Protein AF-A0A239CES3-F1 (afdb_monomer_lite)

Radius of gyration: 17.74 Å; chains: 1; bounding box: 32×38×50 Å

Sequence (127 aa):
MNKEKLFQVAFEKAQNQSGSEKPNGIVKYLSNKLLELGMNGYGASDRTLLRCFNKYIDGKKEPVSPKTELLNAVSQYIGFDSYEDFVIKNNVQINDDSTMEMVTRIVNQNGEKSIYLENNSAPINIS

Organism: NCBI:txid1627892

Secondary structure (DSSP, 8-state):
-HHHHHHHHHHHHHHHHHT--SHHHHHHHHHHHHHHTT-TTSS--HHHHHHHHHHHTS---------HHHHHHHHHHTT-SSHHHHHHHHHTTSS-SS----EEEEE-TTS-EEEEETT-SS-B---

pLDDT: mean 77.84, std 21.56, range [35.06, 97.69]

Structure (mmCIF, N/CA/C/O backbone):
data_AF-A0A239CES3-F1
#
_entry.id   AF-A0A239CES3-F1
#
loop_
_atom_site.group_PDB
_atom_site.id
_atom_site.type_symbol
_atom_site.label_atom_id
_atom_site.label_alt_id
_atom_site.label_comp_id
_atom_site.label_asym_id
_atom_site.label_entity_id
_atom_site.label_seq_id
_atom_site.pdbx_PDB_ins_code
_atom_site.Cartn_x
_atom_site.Cartn_y
_atom_site.Cartn_z
_atom_site.occupancy
_atom_site.B_iso_or_equiv
_atom_site.auth_seq_id
_atom_site.auth_comp_id
_atom_site.auth_asym_id
_atom_site.auth_atom_id
_atom_site.pdbx_PDB_model_num
ATOM 1 N N . MET A 1 1 ? -0.828 10.991 -10.045 1.00 59.44 1 MET A N 1
ATOM 2 C CA . MET A 1 1 ? -2.159 10.372 -9.895 1.00 59.44 1 MET A CA 1
ATOM 3 C C . MET A 1 1 ? -2.092 8.883 -9.578 1.00 59.44 1 MET A C 1
ATOM 5 O O . MET A 1 1 ? -2.554 8.504 -8.515 1.00 59.44 1 MET A O 1
ATOM 9 N N . ASN A 1 2 ? -1.455 8.038 -10.393 1.00 81.88 2 ASN A N 1
ATOM 10 C CA . ASN A 1 2 ? -1.651 6.580 -10.263 1.00 81.88 2 ASN A CA 1
ATOM 11 C C . ASN A 1 2 ? -1.126 5.960 -8.953 1.00 81.88 2 ASN A C 1
ATOM 13 O O . ASN A 1 2 ? -1.767 5.075 -8.398 1.00 81.88 2 ASN A O 1
ATOM 17 N N . LYS A 1 3 ? -0.027 6.473 -8.382 1.00 91.12 3 LYS A N 1
ATOM 18 C CA . LYS A 1 3 ? 0.473 6.001 -7.074 1.00 91.12 3 LYS A CA 1
ATOM 19 C C . LYS A 1 3 ? -0.506 6.287 -5.933 1.00 91.12 3 LYS A C 1
ATOM 21 O O . LYS A 1 3 ? -0.692 5.450 -5.066 1.00 91.12 3 LYS A O 1
ATOM 26 N N . GLU A 1 4 ? -1.121 7.463 -5.931 1.00 92.25 4 GLU A N 1
ATOM 27 C CA . GLU A 1 4 ? -2.072 7.854 -4.888 1.00 92.25 4 GLU A CA 1
ATOM 28 C C . GLU A 1 4 ? -3.302 6.949 -4.911 1.00 92.25 4 GLU A C 1
ATOM 30 O O . GLU A 1 4 ? -3.639 6.361 -3.887 1.00 92.25 4 GLU A O 1
ATOM 35 N N . LYS A 1 5 ? -3.883 6.736 -6.098 1.00 92.75 5 LYS A N 1
ATOM 36 C CA . LYS A 1 5 ? -5.022 5.830 -6.268 1.00 92.75 5 LYS A CA 1
ATOM 37 C C . LYS A 1 5 ? -4.686 4.394 -5.861 1.00 92.75 5 LYS A C 1
ATOM 39 O O . LYS A 1 5 ? -5.488 3.758 -5.185 1.00 92.75 5 LYS A O 1
ATOM 44 N N . LEU A 1 6 ? -3.493 3.908 -6.217 1.00 95.12 6 LEU A N 1
ATOM 45 C CA . LEU A 1 6 ? -3.009 2.589 -5.804 1.00 95.12 6 LEU A CA 1
ATOM 46 C C . LEU A 1 6 ? -3.039 2.438 -4.276 1.00 95.12 6 LEU A C 1
ATOM 48 O O . LEU A 1 6 ? -3.601 1.477 -3.754 1.00 95.12 6 LEU A O 1
ATOM 52 N N . PHE A 1 7 ? -2.445 3.395 -3.559 1.00 95.62 7 PHE A N 1
ATOM 53 C CA . PHE A 1 7 ? -2.391 3.350 -2.100 1.00 95.62 7 PHE A CA 1
ATOM 54 C C . PHE A 1 7 ? -3.765 3.557 -1.458 1.00 95.62 7 PHE A C 1
ATOM 56 O O . PHE A 1 7 ? -4.050 2.887 -0.473 1.00 95.62 7 PHE A O 1
ATOM 63 N N . GLN A 1 8 ? -4.629 4.407 -2.018 1.00 94.81 8 GLN A N 1
ATOM 64 C CA . GLN A 1 8 ? -6.012 4.570 -1.552 1.00 94.81 8 GLN A CA 1
ATOM 65 C C . GLN A 1 8 ? -6.774 3.245 -1.574 1.00 94.81 8 GLN A C 1
ATOM 67 O O . GLN A 1 8 ? -7.251 2.806 -0.531 1.00 94.81 8 GLN A O 1
ATOM 72 N N . VAL A 1 9 ? -6.795 2.560 -2.721 1.00 95.00 9 VAL A N 1
ATOM 73 C CA . VAL A 1 9 ? -7.490 1.270 -2.868 1.00 95.00 9 VAL A CA 1
ATOM 74 C C . VAL A 1 9 ? -6.886 0.206 -1.947 1.00 95.00 9 VAL A C 1
ATOM 76 O O . VAL A 1 9 ? -7.606 -0.574 -1.325 1.00 95.00 9 VAL A O 1
ATOM 79 N N . ALA A 1 10 ? -5.558 0.176 -1.815 1.00 96.00 10 ALA A N 1
ATOM 80 C CA . ALA A 1 10 ? -4.890 -0.778 -0.937 1.00 96.00 10 ALA A CA 1
ATOM 81 C C . ALA A 1 10 ? -5.192 -0.541 0.548 1.00 96.00 10 ALA A C 1
ATOM 83 O O . ALA A 1 10 ? -5.453 -1.500 1.274 1.00 96.00 10 ALA A O 1
ATOM 84 N N . PHE A 1 11 ? -5.171 0.712 1.010 1.00 96.94 11 PHE A N 1
ATOM 85 C CA . PHE A 1 11 ? -5.471 1.036 2.402 1.00 96.94 11 PHE A CA 1
ATOM 86 C C . PHE A 1 11 ? -6.950 0.848 2.733 1.00 96.94 11 PHE A C 1
ATOM 88 O O . PHE A 1 11 ? -7.245 0.350 3.814 1.00 96.94 11 PHE A O 1
ATOM 95 N N . GLU A 1 12 ? -7.858 1.144 1.805 1.00 95.94 12 GLU A N 1
ATOM 96 C CA . GLU A 1 12 ? -9.286 0.844 1.948 1.00 95.94 12 GLU A CA 1
ATOM 97 C C . GLU A 1 12 ? -9.524 -0.668 2.078 1.00 95.94 12 GLU A C 1
ATOM 99 O O . GLU A 1 12 ? -10.172 -1.131 3.018 1.00 95.94 12 GLU A O 1
ATOM 104 N N . LYS A 1 13 ? -8.917 -1.476 1.198 1.00 96.81 13 LYS A N 1
ATOM 105 C CA . LYS A 1 13 ? -8.979 -2.942 1.297 1.00 96.81 13 LYS A CA 1
ATOM 106 C C . LYS A 1 13 ? -8.418 -3.442 2.634 1.00 96.81 13 LYS A C 1
ATOM 108 O O . LYS A 1 13 ? -9.039 -4.285 3.278 1.00 96.81 13 LYS A O 1
ATOM 113 N N . ALA A 1 14 ? -7.280 -2.907 3.076 1.00 96.50 14 ALA A N 1
ATOM 114 C CA . ALA A 1 14 ? -6.666 -3.272 4.351 1.00 96.50 14 ALA A CA 1
ATOM 115 C C . ALA A 1 14 ? -7.519 -2.849 5.561 1.00 96.50 14 ALA A C 1
ATOM 117 O O . ALA A 1 14 ? -7.615 -3.599 6.533 1.00 96.50 14 ALA A O 1
ATOM 118 N N . GLN A 1 15 ? -8.171 -1.687 5.511 1.00 97.00 15 GLN A N 1
ATOM 119 C CA . GLN A 1 15 ? -9.121 -1.232 6.527 1.00 97.00 15 GLN A CA 1
ATOM 120 C C . GLN A 1 15 ? -10.301 -2.201 6.633 1.00 97.00 15 GLN A C 1
ATOM 122 O O . GLN A 1 15 ? -10.567 -2.721 7.716 1.00 97.00 15 GLN A O 1
ATOM 127 N N . ASN A 1 16 ? -10.927 -2.529 5.501 1.00 96.75 16 ASN A N 1
ATOM 128 C CA . ASN A 1 16 ? -12.070 -3.440 5.444 1.00 96.75 16 ASN A CA 1
ATOM 129 C C . ASN A 1 16 ? -11.723 -4.848 5.948 1.00 96.75 16 ASN A C 1
ATOM 131 O O . ASN A 1 16 ? -12.513 -5.468 6.654 1.00 96.75 16 ASN A O 1
ATOM 135 N N . GLN A 1 17 ? -10.532 -5.356 5.623 1.00 95.81 17 GLN A N 1
ATOM 136 C CA . GLN A 1 17 ? -10.107 -6.694 6.041 1.00 95.81 17 GLN A CA 1
ATOM 137 C C . GLN A 1 17 ? -9.602 -6.764 7.488 1.00 95.81 17 GLN A C 1
ATOM 139 O O . GLN A 1 17 ? -9.711 -7.812 8.122 1.00 95.81 17 GLN A O 1
ATOM 144 N N . SER A 1 18 ? -9.020 -5.682 8.009 1.00 96.00 18 SER A N 1
ATOM 145 C CA . SER A 1 18 ? -8.517 -5.633 9.389 1.00 96.00 18 SER A CA 1
ATOM 146 C C . SER A 1 18 ? -9.584 -5.243 10.409 1.00 96.00 18 SER A C 1
ATOM 148 O O . SER A 1 18 ? -9.399 -5.495 11.599 1.00 96.00 18 SER A O 1
ATOM 150 N N . GLY A 1 19 ? -10.652 -4.570 9.968 1.00 95.31 19 GLY A N 1
ATOM 151 C CA . GLY A 1 19 ? -11.613 -3.901 10.846 1.00 95.31 19 GLY A CA 1
ATOM 152 C C . GLY A 1 19 ? -11.007 -2.730 11.629 1.00 95.31 19 GLY A C 1
ATOM 153 O O . GLY A 1 19 ? -11.615 -2.241 12.577 1.00 95.31 19 GLY A O 1
ATOM 154 N N . SER A 1 20 ? -9.788 -2.296 11.290 1.00 94.19 20 SER A N 1
ATOM 155 C CA . SER A 1 20 ? -9.098 -1.233 12.012 1.00 94.19 20 SER A CA 1
ATOM 156 C C . SER A 1 20 ? -9.387 0.127 11.399 1.00 94.19 20 SER A C 1
ATOM 158 O O . SER A 1 20 ? -9.105 0.354 10.231 1.00 94.19 20 SER A O 1
ATOM 160 N N . GLU A 1 21 ? -9.843 1.073 12.213 1.00 93.31 21 GLU A N 1
ATOM 161 C CA . GLU A 1 21 ? -9.973 2.483 11.814 1.00 93.31 21 GLU A CA 1
ATOM 162 C C . GLU A 1 21 ? -8.696 3.293 12.084 1.00 93.31 21 GLU A C 1
ATOM 164 O O . GLU A 1 21 ? -8.557 4.436 11.653 1.00 93.31 21 GLU A O 1
ATOM 169 N N . LYS A 1 22 ? -7.737 2.723 12.826 1.00 95.62 22 LYS A N 1
ATOM 170 C CA . LYS A 1 22 ? -6.507 3.424 13.206 1.00 95.62 22 LYS A CA 1
ATOM 171 C C . LYS A 1 22 ? -5.466 3.275 12.092 1.00 95.62 22 LYS A C 1
ATOM 173 O O . LYS A 1 22 ? -5.145 2.135 11.751 1.00 95.62 22 LYS A O 1
ATOM 178 N N . PRO A 1 23 ? -4.814 4.362 11.628 1.00 94.44 23 PRO A N 1
ATOM 179 C CA . PRO A 1 23 ? -3.795 4.296 10.575 1.00 94.44 23 PRO A CA 1
ATOM 180 C C . PRO A 1 23 ? -2.704 3.256 10.842 1.00 94.44 23 PRO A C 1
ATOM 182 O O . PRO A 1 23 ? -2.367 2.460 9.972 1.00 94.44 23 PRO A O 1
ATOM 185 N N . ASN A 1 24 ? -2.204 3.191 12.080 1.00 95.19 24 ASN A N 1
ATOM 186 C CA . ASN A 1 24 ? -1.189 2.209 12.468 1.00 95.19 24 ASN A CA 1
ATOM 187 C C . ASN A 1 24 ? -1.690 0.761 12.363 1.00 95.19 24 ASN A C 1
ATOM 189 O O . ASN A 1 24 ? -0.908 -0.118 12.019 1.00 95.19 24 ASN A O 1
ATOM 193 N N . GLY A 1 25 ? -2.970 0.506 12.645 1.00 96.31 25 GLY A N 1
ATOM 194 C CA . GLY A 1 25 ? -3.562 -0.826 12.521 1.00 96.31 25 GLY A CA 1
ATOM 195 C C . GLY A 1 25 ? -3.729 -1.241 11.060 1.00 96.31 25 GLY A C 1
ATOM 196 O O . GLY A 1 25 ? -3.308 -2.334 10.688 1.00 96.31 25 GLY A O 1
ATOM 197 N N . ILE A 1 26 ? -4.233 -0.333 10.219 1.00 97.69 26 ILE A N 1
ATOM 198 C CA . ILE A 1 26 ? -4.369 -0.534 8.767 1.00 97.69 26 ILE A CA 1
ATOM 199 C C . ILE A 1 26 ? -2.997 -0.804 8.134 1.00 97.69 26 ILE A C 1
ATOM 201 O O . ILE A 1 26 ? -2.807 -1.785 7.415 1.00 97.69 26 ILE A O 1
ATOM 205 N N . VAL A 1 27 ? -2.012 0.044 8.442 1.00 96.19 27 VAL A N 1
ATOM 206 C CA . VAL A 1 27 ? -0.635 -0.089 7.953 1.00 96.19 27 VAL A CA 1
ATOM 207 C 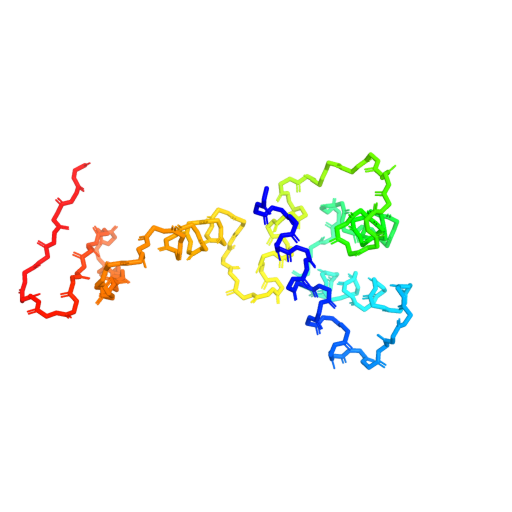C . VAL A 1 27 ? -0.015 -1.403 8.410 1.00 96.19 27 VAL A C 1
ATOM 209 O O . VAL A 1 27 ? 0.624 -2.082 7.606 1.00 96.19 27 VAL A O 1
ATOM 212 N N . LYS A 1 28 ? -0.212 -1.782 9.679 1.00 96.12 28 LYS A N 1
ATOM 213 C CA . LYS A 1 28 ? 0.336 -3.030 10.207 1.00 96.12 28 LYS A CA 1
ATOM 214 C C . LYS A 1 28 ? -0.254 -4.243 9.503 1.00 96.12 28 LYS A C 1
ATOM 216 O O . LYS A 1 28 ? 0.485 -5.158 9.149 1.00 96.12 28 LYS A O 1
ATOM 221 N N . TYR A 1 29 ? -1.563 -4.227 9.268 1.00 96.88 29 TYR A N 1
ATOM 222 C CA . TYR A 1 29 ? -2.240 -5.278 8.524 1.00 96.88 29 TYR A CA 1
ATOM 223 C C . TYR A 1 29 ? -1.679 -5.409 7.106 1.00 96.88 29 TYR A C 1
ATOM 225 O O . TYR A 1 29 ? -1.269 -6.498 6.710 1.00 96.88 29 TYR A O 1
ATOM 233 N N . LEU A 1 30 ? -1.597 -4.297 6.365 1.00 95.75 30 LEU A N 1
ATOM 234 C CA . LEU A 1 30 ? -1.071 -4.302 5.001 1.00 95.75 30 LEU A CA 1
ATOM 235 C C . LEU A 1 30 ? 0.378 -4.801 4.959 1.00 95.75 30 LEU A C 1
ATOM 237 O O . LEU A 1 30 ? 0.703 -5.662 4.151 1.00 95.75 30 LEU A O 1
ATOM 241 N N . SER A 1 31 ? 1.233 -4.309 5.855 1.00 94.94 31 SER A N 1
ATOM 242 C CA . SER A 1 31 ? 2.628 -4.746 5.978 1.00 94.94 31 SER A CA 1
ATOM 243 C C . SER A 1 31 ? 2.740 -6.258 6.180 1.00 94.94 31 SER A C 1
ATOM 245 O O . SER A 1 31 ? 3.462 -6.930 5.445 1.00 94.94 31 SER A O 1
ATOM 247 N N . ASN A 1 32 ? 1.955 -6.817 7.109 1.00 94.12 32 ASN A N 1
ATOM 248 C CA . ASN A 1 32 ? 1.922 -8.257 7.353 1.00 94.12 32 ASN A CA 1
ATOM 249 C C . ASN A 1 32 ? 1.427 -9.034 6.122 1.00 94.12 32 ASN A C 1
ATOM 251 O O . ASN A 1 32 ? 1.985 -10.078 5.804 1.00 94.12 32 ASN A O 1
ATOM 255 N N . LYS A 1 33 ? 0.435 -8.519 5.383 1.00 94.31 33 LYS A N 1
ATOM 256 C CA . LYS A 1 33 ? -0.037 -9.161 4.145 1.00 94.31 33 LYS A CA 1
ATOM 257 C C . LYS A 1 33 ? 0.993 -9.149 3.028 1.00 94.31 33 LYS A C 1
ATOM 259 O O . LYS A 1 33 ? 1.160 -10.159 2.355 1.00 94.31 33 LYS A O 1
ATOM 264 N N . LEU A 1 34 ? 1.723 -8.054 2.858 1.00 92.44 34 LEU A N 1
ATOM 265 C CA . LEU A 1 34 ? 2.839 -8.015 1.914 1.00 92.44 34 LEU A CA 1
ATOM 266 C C . LEU A 1 34 ? 3.954 -8.983 2.347 1.00 92.44 34 LEU A C 1
ATOM 268 O O . LEU A 1 34 ? 4.541 -9.660 1.505 1.00 92.44 34 LEU A O 1
ATOM 272 N N . LEU A 1 35 ? 4.195 -9.117 3.655 1.00 90.12 35 LEU A N 1
ATOM 273 C CA . LEU A 1 35 ? 5.146 -10.088 4.200 1.00 90.12 35 LEU A CA 1
ATOM 274 C C . LEU A 1 35 ? 4.742 -11.540 3.879 1.00 90.12 35 LEU A C 1
ATOM 276 O O . LEU A 1 35 ? 5.568 -12.330 3.426 1.00 90.12 35 LEU A O 1
ATOM 280 N N . GLU A 1 36 ? 3.466 -11.884 4.077 1.00 89.56 36 GLU A N 1
ATOM 281 C CA . GLU A 1 36 ? 2.898 -13.206 3.766 1.00 89.56 36 GLU A CA 1
ATOM 282 C C . GLU A 1 36 ? 3.016 -13.559 2.274 1.00 89.56 36 GLU A C 1
ATOM 284 O O . GLU A 1 36 ? 3.243 -14.716 1.932 1.00 89.56 36 GLU A O 1
ATOM 289 N N . LEU A 1 37 ? 2.931 -12.563 1.386 1.00 83.69 37 LEU A N 1
ATOM 290 C CA . LEU A 1 37 ? 3.124 -12.726 -0.061 1.00 83.69 37 LEU A CA 1
ATOM 291 C C . LEU A 1 37 ? 4.601 -12.878 -0.472 1.00 83.69 37 LEU A C 1
ATOM 293 O O . LEU A 1 37 ? 4.918 -12.884 -1.660 1.00 83.69 37 LEU A O 1
ATOM 297 N N . GLY A 1 38 ? 5.524 -12.977 0.489 1.00 82.44 38 GLY A N 1
ATOM 298 C CA . GLY A 1 38 ? 6.956 -13.100 0.223 1.00 82.44 38 GLY A CA 1
ATOM 299 C C . GLY A 1 38 ? 7.600 -11.802 -0.263 1.00 82.44 38 GLY A C 1
ATOM 300 O O . GLY A 1 38 ? 8.708 -11.826 -0.797 1.00 82.44 38 GLY A O 1
ATOM 301 N N . MET A 1 39 ? 6.953 -10.650 -0.064 1.00 76.94 39 MET A N 1
ATOM 302 C CA . MET A 1 39 ? 7.427 -9.348 -0.553 1.00 76.94 39 MET A CA 1
ATOM 303 C C . MET A 1 39 ? 8.392 -8.661 0.428 1.00 76.94 39 MET A C 1
ATOM 305 O O . MET A 1 39 ? 8.445 -7.431 0.553 1.00 76.94 39 MET A O 1
ATOM 309 N N . ASN A 1 40 ? 9.180 -9.465 1.136 1.00 65.69 40 ASN A N 1
ATOM 310 C CA . ASN A 1 40 ? 10.106 -9.005 2.160 1.00 65.69 40 ASN A CA 1
ATOM 311 C C . ASN A 1 40 ? 11.251 -8.220 1.503 1.00 65.69 40 ASN A C 1
ATOM 313 O O . ASN A 1 40 ? 11.840 -8.662 0.524 1.00 65.69 40 ASN A O 1
ATOM 317 N N . GLY A 1 41 ? 11.590 -7.048 2.047 1.00 63.88 41 GLY A N 1
ATOM 318 C CA . GLY A 1 41 ? 12.731 -6.243 1.578 1.00 63.88 41 GLY A CA 1
ATOM 319 C C . GLY A 1 41 ? 12.425 -5.214 0.481 1.00 63.88 41 GLY A C 1
ATOM 320 O O . GLY A 1 41 ? 13.249 -4.336 0.235 1.00 63.88 41 GLY A O 1
ATOM 321 N N . TYR A 1 42 ? 11.219 -5.199 -0.093 1.00 69.94 42 TYR A N 1
ATOM 322 C CA . TYR A 1 42 ? 10.828 -4.263 -1.164 1.00 69.94 42 TYR A CA 1
ATOM 323 C C . TYR A 1 42 ? 10.428 -2.855 -0.689 1.00 69.94 42 TYR A C 1
ATOM 325 O O . TYR A 1 42 ? 9.738 -2.108 -1.378 1.00 69.94 42 TYR A O 1
ATOM 333 N N . GLY A 1 43 ? 10.850 -2.456 0.513 1.00 69.94 43 GLY A N 1
ATOM 334 C CA . GLY A 1 43 ? 10.499 -1.159 1.096 1.00 69.94 43 GLY A CA 1
ATOM 335 C C . GLY A 1 43 ? 9.108 -1.101 1.739 1.00 69.94 43 GLY A C 1
ATOM 336 O O . GLY A 1 43 ? 8.706 -0.021 2.168 1.00 69.94 43 GLY A O 1
ATOM 337 N N . ALA A 1 44 ? 8.423 -2.239 1.888 1.00 82.44 44 ALA A N 1
ATOM 338 C CA . ALA A 1 44 ? 7.109 -2.396 2.526 1.00 82.44 44 ALA A CA 1
ATOM 339 C C . ALA A 1 44 ? 7.116 -2.277 4.066 1.00 82.44 44 ALA A C 1
ATOM 341 O O . ALA A 1 44 ? 6.270 -2.849 4.740 1.00 82.44 44 ALA A O 1
ATOM 342 N N . SER A 1 45 ? 8.071 -1.543 4.646 1.00 88.69 45 SER A N 1
ATOM 343 C CA . SER A 1 45 ? 8.111 -1.354 6.100 1.00 88.69 45 SER A CA 1
ATOM 344 C C . SER A 1 45 ? 6.896 -0.565 6.595 1.00 88.69 45 SER A C 1
ATOM 346 O O . SER A 1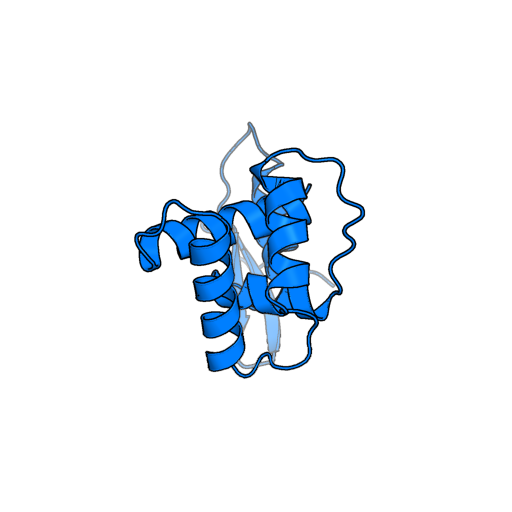 45 ? 6.440 0.354 5.906 1.00 88.69 45 SER A O 1
ATOM 348 N N . ASP A 1 46 ? 6.456 -0.837 7.828 1.00 92.81 46 ASP A N 1
ATOM 349 C CA . ASP A 1 46 ? 5.392 -0.087 8.513 1.00 92.81 46 ASP A CA 1
ATOM 350 C C . ASP A 1 46 ? 5.643 1.429 8.418 1.00 92.81 46 ASP A C 1
ATOM 352 O O . ASP A 1 46 ? 4.740 2.209 8.133 1.00 92.81 46 ASP A O 1
ATOM 356 N N . ARG A 1 47 ? 6.904 1.862 8.558 1.00 92.69 47 ARG A N 1
ATOM 357 C CA . ARG A 1 47 ? 7.294 3.275 8.447 1.00 92.69 47 ARG A CA 1
ATOM 358 C C . ARG A 1 47 ? 7.062 3.847 7.047 1.00 92.69 47 ARG A C 1
ATOM 360 O O . ARG A 1 47 ? 6.593 4.977 6.921 1.00 92.69 47 ARG A O 1
ATOM 367 N N . THR A 1 48 ? 7.415 3.106 5.997 1.00 93.12 48 THR A N 1
ATOM 368 C CA . THR A 1 48 ? 7.206 3.545 4.608 1.00 93.12 48 THR A CA 1
ATOM 369 C C . THR A 1 48 ? 5.718 3.621 4.289 1.00 93.12 48 THR A C 1
ATOM 371 O O . THR A 1 48 ? 5.259 4.615 3.727 1.00 93.12 48 THR A O 1
ATOM 374 N N . LEU A 1 49 ? 4.966 2.590 4.673 1.00 94.69 49 LEU A N 1
ATOM 375 C CA . LEU A 1 49 ? 3.528 2.509 4.447 1.00 94.69 49 LEU A CA 1
ATOM 376 C C . LEU A 1 49 ? 2.783 3.598 5.223 1.00 94.69 49 LEU A C 1
ATOM 378 O O . LEU A 1 49 ? 1.921 4.252 4.650 1.00 94.69 49 LEU A O 1
ATOM 382 N N . LEU A 1 50 ? 3.180 3.896 6.462 1.00 96.00 50 LEU A N 1
ATOM 383 C CA . LEU A 1 50 ? 2.602 4.997 7.234 1.00 96.00 50 LEU A CA 1
ATOM 384 C C . LEU A 1 50 ? 2.856 6.362 6.585 1.00 96.00 50 LEU A C 1
ATOM 386 O O . LEU A 1 50 ? 1.961 7.200 6.554 1.00 96.00 50 LEU A O 1
ATOM 390 N N . ARG A 1 51 ? 4.041 6.592 6.005 1.00 95.19 51 ARG A N 1
ATOM 391 C CA . ARG A 1 51 ? 4.299 7.814 5.222 1.00 95.19 51 ARG A CA 1
ATOM 392 C C . ARG A 1 51 ? 3.428 7.890 3.972 1.00 95.19 51 ARG A C 1
ATOM 394 O O . ARG A 1 51 ? 2.960 8.972 3.630 1.00 95.19 51 ARG A O 1
ATOM 401 N N . CYS A 1 52 ? 3.204 6.761 3.298 1.00 94.81 52 CYS A N 1
ATOM 402 C CA . CYS A 1 52 ? 2.289 6.699 2.158 1.00 94.81 52 CYS A CA 1
ATOM 403 C C . CYS A 1 52 ? 0.851 6.997 2.594 1.00 94.81 52 CYS A C 1
ATOM 405 O O . CYS A 1 52 ? 0.191 7.795 1.941 1.00 94.81 52 CYS A O 1
ATOM 407 N N . PHE A 1 53 ? 0.401 6.436 3.719 1.00 95.50 53 PHE A N 1
ATOM 408 C CA . PHE A 1 53 ? -0.914 6.708 4.301 1.00 95.50 53 PHE A CA 1
ATOM 409 C C . PHE A 1 53 ? -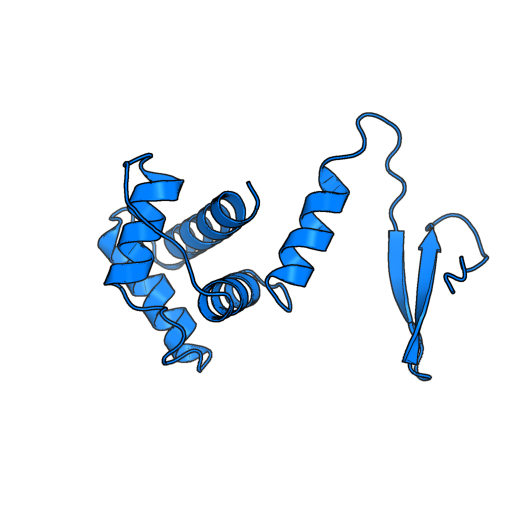1.075 8.196 4.628 1.00 95.50 53 PHE A C 1
ATOM 411 O O . PHE A 1 53 ? -1.965 8.862 4.111 1.00 95.50 53 PHE A O 1
ATOM 418 N N . ASN A 1 54 ? -0.143 8.752 5.404 1.00 94.44 54 ASN A N 1
ATOM 419 C CA . ASN A 1 54 ? -0.130 10.167 5.762 1.00 94.44 54 ASN A CA 1
ATOM 420 C C . ASN A 1 54 ? -0.186 11.073 4.520 1.00 94.44 54 ASN A C 1
ATOM 422 O O . ASN A 1 54 ? -0.883 12.081 4.529 1.00 94.44 54 ASN A O 1
ATOM 426 N N . LYS A 1 55 ? 0.541 10.726 3.451 1.00 94.06 55 LYS A N 1
ATOM 427 C CA . LYS A 1 55 ? 0.576 11.521 2.219 1.00 94.06 55 LYS A CA 1
ATOM 428 C C . LYS A 1 55 ? -0.703 11.413 1.390 1.00 94.06 55 LYS A C 1
ATOM 430 O O . LYS A 1 55 ? -1.214 12.430 0.941 1.00 94.06 55 LYS A O 1
ATOM 435 N N . TYR A 1 56 ? -1.147 10.188 1.120 1.00 92.62 56 TYR A N 1
ATOM 436 C CA . TYR A 1 56 ? -2.161 9.890 0.102 1.00 92.62 56 TYR A CA 1
ATOM 437 C C . TYR A 1 56 ? -3.581 9.768 0.660 1.00 92.62 56 TYR A C 1
ATOM 439 O O . TYR A 1 56 ? -4.532 9.805 -0.115 1.00 92.62 56 TYR A O 1
ATOM 447 N N . ILE A 1 57 ? -3.715 9.610 1.980 1.00 91.69 57 ILE A N 1
ATOM 448 C CA . ILE A 1 57 ? -4.997 9.502 2.685 1.00 91.69 57 ILE A CA 1
ATOM 449 C C . ILE A 1 57 ? -5.219 10.748 3.544 1.00 91.69 57 ILE A C 1
ATOM 451 O O . ILE A 1 57 ? -6.192 11.463 3.341 1.00 91.69 57 ILE A O 1
ATOM 455 N N . ASP A 1 58 ? -4.274 11.077 4.432 1.00 90.31 58 ASP A N 1
ATOM 456 C CA . ASP A 1 58 ? -4.426 12.223 5.349 1.00 90.31 58 ASP A CA 1
ATOM 457 C C . ASP A 1 58 ? -4.056 13.580 4.714 1.00 90.31 58 ASP A C 1
ATOM 459 O O . ASP A 1 58 ? -4.155 14.618 5.371 1.00 90.31 58 ASP A O 1
ATOM 463 N N . GLY A 1 59 ? -3.550 13.600 3.476 1.00 89.25 59 GLY A N 1
ATOM 464 C CA . GLY A 1 59 ? -3.131 14.829 2.788 1.00 89.25 59 GLY A CA 1
ATOM 465 C C . GLY A 1 59 ? -1.940 15.556 3.433 1.00 89.25 59 GLY A C 1
ATOM 466 O O . GLY A 1 59 ? -1.693 16.732 3.153 1.00 89.25 59 GLY A O 1
ATOM 467 N N . LYS A 1 60 ? -1.178 14.887 4.307 1.00 90.94 60 LYS A N 1
ATOM 468 C CA . LYS A 1 60 ? 0.006 15.464 4.959 1.00 90.94 60 LYS A CA 1
ATOM 469 C C . LYS A 1 60 ? 1.137 15.634 3.946 1.00 90.94 60 LYS A C 1
ATOM 471 O O . LYS A 1 60 ? 1.364 14.797 3.071 1.00 90.94 60 LYS A O 1
ATOM 476 N N . LYS A 1 61 ? 1.923 16.702 4.104 1.00 89.12 61 LYS A N 1
ATOM 477 C CA . LYS A 1 61 ? 3.111 16.970 3.275 1.00 89.12 61 LYS A CA 1
ATOM 478 C C . LYS A 1 61 ? 4.284 16.071 3.681 1.00 89.12 61 LYS A C 1
ATOM 480 O O . LYS A 1 61 ? 5.253 16.524 4.277 1.00 89.12 61 LYS A O 1
ATOM 485 N N . GLU A 1 62 ? 4.186 14.789 3.350 1.00 87.50 62 GLU A N 1
ATOM 486 C CA . GLU A 1 62 ? 5.242 13.800 3.575 1.00 87.50 62 GLU A CA 1
ATOM 487 C C . GLU A 1 62 ? 6.094 13.602 2.306 1.00 87.50 62 GLU A C 1
ATOM 489 O O . GLU A 1 62 ? 5.556 13.329 1.218 1.00 87.50 62 GLU A O 1
ATOM 494 N N . PRO A 1 63 ? 7.436 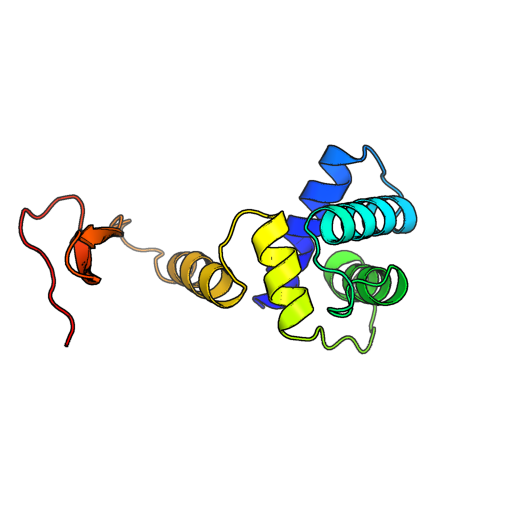13.687 2.399 1.00 85.62 63 PRO A N 1
ATOM 495 C CA . PRO A 1 63 ? 8.320 13.355 1.292 1.00 85.62 63 PRO A CA 1
ATOM 496 C C . PRO A 1 63 ? 8.370 11.831 1.116 1.00 85.62 63 PRO A C 1
ATOM 498 O O . PRO A 1 63 ? 9.236 11.139 1.653 1.00 85.62 63 PRO A O 1
ATOM 501 N N . VAL A 1 64 ? 7.411 11.296 0.358 1.00 88.12 64 VAL A N 1
ATOM 502 C CA . VAL A 1 64 ? 7.364 9.877 -0.020 1.00 88.12 64 VAL A CA 1
ATOM 503 C C . VAL A 1 64 ? 7.601 9.691 -1.518 1.00 88.12 64 VAL A C 1
ATOM 505 O O . VAL A 1 64 ? 6.948 10.335 -2.348 1.00 88.12 64 VAL A O 1
ATOM 508 N N . SER A 1 65 ? 8.531 8.790 -1.837 1.00 88.75 65 SER A N 1
ATOM 509 C CA . SER A 1 65 ? 8.790 8.264 -3.178 1.00 88.75 65 SER A CA 1
ATOM 510 C C . SER A 1 65 ? 8.875 6.735 -3.079 1.00 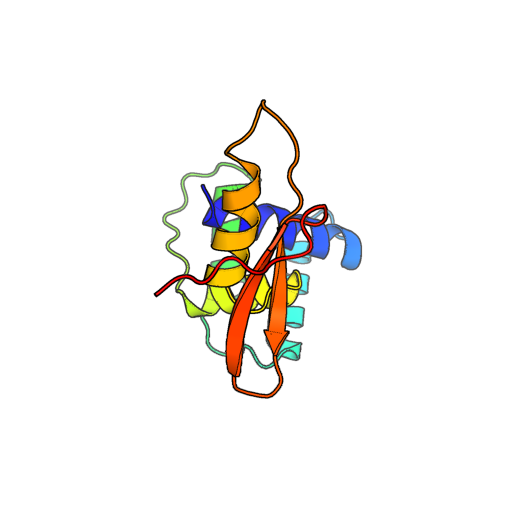88.75 65 SER A C 1
ATOM 512 O O . SER A 1 65 ? 9.945 6.196 -2.789 1.00 88.75 65 SER A O 1
ATOM 514 N N . PRO A 1 66 ? 7.736 6.029 -3.207 1.00 90.56 66 PRO A N 1
ATOM 515 C CA . PRO A 1 66 ? 7.693 4.573 -3.139 1.00 90.56 66 PRO A CA 1
ATOM 516 C C . PRO A 1 66 ? 8.537 3.982 -4.266 1.00 90.56 66 PRO A C 1
ATOM 518 O O . PRO A 1 66 ? 8.410 4.415 -5.418 1.00 90.56 66 PRO A O 1
ATOM 521 N N . LYS A 1 67 ? 9.386 3.007 -3.930 1.00 90.81 67 LYS A N 1
ATOM 522 C CA . LYS A 1 67 ? 10.164 2.268 -4.927 1.00 90.81 67 LYS A CA 1
ATOM 523 C C . LYS A 1 67 ? 9.242 1.397 -5.785 1.00 90.81 67 LYS A C 1
ATOM 525 O O . LYS A 1 67 ? 8.150 1.036 -5.344 1.00 90.81 67 LYS A O 1
ATOM 530 N N . THR A 1 68 ? 9.683 1.058 -6.993 1.00 91.00 68 THR A N 1
ATOM 531 C CA . THR A 1 68 ? 8.911 0.245 -7.947 1.00 91.00 68 THR A CA 1
ATOM 532 C C . THR A 1 68 ? 8.479 -1.084 -7.345 1.00 91.00 68 THR A C 1
ATOM 534 O O . THR A 1 68 ? 7.356 -1.524 -7.560 1.00 91.00 68 THR A O 1
ATOM 537 N N . GLU A 1 69 ? 9.324 -1.693 -6.525 1.00 91.44 69 GLU A N 1
ATOM 538 C CA . GLU A 1 69 ? 9.034 -2.974 -5.905 1.00 91.44 69 GLU A CA 1
ATOM 539 C C . GLU A 1 69 ? 7.893 -2.874 -4.888 1.00 91.44 69 GLU A C 1
ATOM 541 O O . GLU A 1 69 ? 7.018 -3.735 -4.868 1.00 91.44 69 GLU A O 1
ATOM 546 N N . LEU A 1 70 ? 7.828 -1.781 -4.116 1.00 93.25 70 LEU A N 1
ATOM 547 C CA . LEU A 1 70 ? 6.684 -1.508 -3.244 1.00 93.25 70 LEU A CA 1
ATOM 548 C C . LEU A 1 70 ? 5.405 -1.292 -4.060 1.00 93.25 70 LEU A C 1
ATOM 550 O O . LEU A 1 70 ? 4.339 -1.757 -3.671 1.00 93.25 70 LEU A O 1
ATOM 554 N N . LEU A 1 71 ? 5.497 -0.594 -5.193 1.00 94.31 71 LEU A N 1
ATOM 555 C CA . LEU A 1 71 ? 4.340 -0.369 -6.059 1.00 94.31 71 LEU A CA 1
ATOM 556 C C . LEU A 1 71 ? 3.820 -1.687 -6.646 1.00 94.31 71 LEU A C 1
ATOM 558 O O . LEU A 1 71 ? 2.615 -1.922 -6.626 1.00 94.31 71 LEU A O 1
ATOM 562 N N . ASN A 1 72 ? 4.710 -2.565 -7.110 1.00 92.94 72 ASN A N 1
ATOM 563 C CA . ASN A 1 72 ? 4.344 -3.895 -7.599 1.00 92.94 72 ASN A CA 1
ATOM 564 C C . ASN A 1 72 ? 3.715 -4.742 -6.492 1.00 92.94 72 ASN A C 1
ATOM 566 O O . ASN A 1 72 ? 2.651 -5.316 -6.699 1.00 92.94 72 ASN A O 1
ATOM 570 N N . ALA A 1 73 ? 4.323 -4.745 -5.306 1.00 93.12 73 ALA A N 1
ATOM 571 C CA . ALA A 1 73 ? 3.828 -5.468 -4.144 1.00 93.12 73 ALA A CA 1
ATOM 572 C C . ALA A 1 73 ? 2.396 -5.053 -3.769 1.00 93.12 73 ALA A C 1
ATOM 574 O O . ALA A 1 73 ? 1.500 -5.883 -3.621 1.00 93.12 73 ALA A O 1
ATOM 575 N N . VAL A 1 74 ? 2.155 -3.744 -3.682 1.00 94.50 74 VAL A N 1
ATOM 576 C CA . VAL A 1 74 ? 0.829 -3.200 -3.371 1.00 94.50 74 VAL A CA 1
ATOM 577 C C . VAL A 1 74 ? -0.174 -3.496 -4.492 1.00 94.50 74 VAL A C 1
ATOM 579 O O . VAL A 1 74 ? -1.326 -3.804 -4.200 1.00 94.50 74 VAL A O 1
ATOM 582 N N . SER A 1 75 ? 0.258 -3.462 -5.756 1.00 94.25 75 SER A N 1
ATOM 583 C CA . SER A 1 75 ? -0.595 -3.788 -6.911 1.00 94.25 75 SER A CA 1
ATOM 584 C C . SER A 1 75 ? -1.053 -5.248 -6.879 1.00 94.25 75 SER A C 1
ATOM 586 O O . SER A 1 75 ? -2.241 -5.522 -7.037 1.00 94.25 75 SER A O 1
ATOM 588 N N . GLN A 1 76 ? -0.144 -6.168 -6.558 1.00 93.44 76 GLN A N 1
ATOM 589 C CA . GLN A 1 76 ? -0.448 -7.589 -6.375 1.00 93.44 76 GLN A CA 1
ATOM 590 C C . GLN A 1 76 ? -1.379 -7.842 -5.195 1.00 93.44 76 GLN A C 1
ATOM 592 O O . GLN A 1 76 ? -2.341 -8.596 -5.324 1.00 93.44 76 GLN A O 1
ATOM 597 N N . TYR A 1 77 ? -1.184 -7.145 -4.073 1.00 94.38 77 TYR A N 1
ATOM 598 C CA . TYR A 1 77 ? -2.107 -7.236 -2.939 1.00 94.38 77 TYR A CA 1
ATOM 599 C C . TYR A 1 77 ? -3.553 -6.872 -3.317 1.00 94.38 77 TYR A C 1
ATOM 601 O O . TYR A 1 77 ? -4.500 -7.499 -2.828 1.00 94.38 77 TYR A O 1
ATOM 609 N N . ILE A 1 78 ? -3.755 -5.888 -4.197 1.00 94.50 78 ILE A N 1
ATOM 610 C CA . ILE A 1 78 ? -5.095 -5.495 -4.655 1.00 94.50 78 ILE A CA 1
ATOM 611 C C . ILE A 1 78 ? -5.578 -6.270 -5.899 1.00 94.50 78 ILE A C 1
ATOM 613 O O . ILE A 1 78 ? -6.719 -6.068 -6.300 1.00 94.50 78 ILE A O 1
ATOM 617 N N . GLY A 1 79 ? -4.781 -7.203 -6.435 1.00 93.25 79 GLY A N 1
ATOM 618 C CA . GLY A 1 79 ? -5.192 -8.155 -7.477 1.00 93.25 79 GLY A CA 1
ATOM 619 C C . GLY A 1 79 ? -4.696 -7.869 -8.901 1.00 93.25 79 GLY A C 1
ATOM 620 O O . GLY A 1 79 ? -5.243 -8.440 -9.838 1.00 93.25 79 GLY A O 1
ATOM 621 N N . PHE A 1 80 ? -3.695 -7.004 -9.081 1.00 93.62 80 PHE A N 1
ATOM 622 C CA . PHE A 1 80 ? -3.042 -6.761 -10.380 1.00 93.62 80 PHE A CA 1
ATOM 623 C C . PHE A 1 80 ? -1.699 -7.482 -10.468 1.00 93.62 80 PHE A C 1
ATOM 625 O O . PHE A 1 80 ? -1.045 -7.700 -9.454 1.00 93.62 80 PHE A O 1
ATOM 632 N N . ASP A 1 81 ? -1.221 -7.763 -11.677 1.00 92.25 81 ASP A N 1
ATOM 633 C CA . ASP A 1 81 ? 0.044 -8.492 -11.851 1.00 92.25 81 ASP A CA 1
ATOM 634 C C . ASP A 1 81 ? 1.267 -7.640 -11.464 1.00 92.25 81 ASP A C 1
ATOM 636 O O . ASP A 1 81 ? 2.271 -8.131 -10.938 1.00 92.25 81 ASP A O 1
ATOM 640 N N . SER A 1 82 ? 1.183 -6.331 -11.712 1.00 93.19 82 SER A N 1
ATOM 641 C CA . SER A 1 82 ? 2.240 -5.357 -11.442 1.00 93.19 82 SER A CA 1
ATOM 642 C C . SER A 1 82 ? 1.679 -3.938 -11.327 1.00 93.19 82 SER A C 1
ATOM 644 O O . SER A 1 82 ? 0.504 -3.684 -11.603 1.00 93.19 82 SER A O 1
ATOM 646 N N . TYR A 1 83 ? 2.530 -2.979 -10.952 1.00 93.38 83 TYR A N 1
ATOM 647 C CA . TYR A 1 83 ? 2.158 -1.566 -10.992 1.00 93.38 83 TYR A CA 1
ATOM 648 C C . TYR A 1 83 ? 1.883 -1.074 -12.412 1.00 93.38 83 TYR A C 1
ATOM 650 O O . TYR A 1 83 ? 1.007 -0.239 -12.614 1.00 93.38 83 TYR A O 1
ATOM 658 N N . GLU A 1 84 ? 2.604 -1.594 -13.403 1.00 93.19 84 GLU A N 1
ATOM 659 C CA . GLU A 1 84 ? 2.350 -1.270 -14.804 1.00 93.19 84 GLU A CA 1
ATOM 660 C C . GLU A 1 84 ? 0.967 -1.768 -15.242 1.00 93.19 84 GLU A C 1
ATOM 662 O O . GLU A 1 84 ? 0.215 -1.008 -15.847 1.00 93.19 84 GLU A O 1
ATOM 667 N N . ASP A 1 85 ? 0.589 -2.991 -14.857 1.00 93.25 85 ASP A N 1
ATOM 668 C CA . ASP A 1 85 ? -0.742 -3.542 -15.125 1.00 93.25 85 ASP A CA 1
ATOM 669 C C . ASP A 1 85 ? -1.848 -2.697 -14.473 1.00 93.25 85 ASP A C 1
ATOM 671 O O . ASP A 1 85 ? -2.821 -2.322 -15.132 1.00 93.25 85 ASP A O 1
ATOM 675 N N . PHE A 1 86 ? -1.649 -2.296 -13.211 1.00 92.88 86 PHE A N 1
ATOM 676 C CA . PHE A 1 86 ? -2.538 -1.361 -12.522 1.00 92.88 86 PHE A CA 1
ATOM 677 C C . PHE A 1 86 ? -2.686 -0.043 -13.295 1.00 92.88 86 PHE A C 1
ATOM 679 O O . PHE A 1 86 ? -3.804 0.417 -13.525 1.00 92.88 86 PHE A O 1
ATOM 686 N N . VAL A 1 87 ? -1.571 0.564 -13.713 1.00 90.94 87 VAL A N 1
ATOM 687 C CA . VAL A 1 87 ? -1.562 1.834 -14.451 1.00 90.94 87 VAL A CA 1
ATOM 688 C C . VAL A 1 87 ? -2.282 1.703 -15.788 1.00 90.94 87 VAL A C 1
ATOM 690 O O . VAL A 1 87 ? -3.106 2.555 -16.099 1.00 90.94 87 VAL A O 1
ATOM 693 N N . ILE A 1 88 ? -2.003 0.655 -16.564 1.00 89.06 88 ILE A N 1
ATOM 694 C CA . ILE A 1 88 ? -2.625 0.440 -17.875 1.00 89.06 88 ILE A CA 1
ATOM 695 C C . ILE A 1 88 ? -4.134 0.250 -17.708 1.00 89.06 88 ILE A C 1
ATOM 697 O O . ILE A 1 88 ? -4.906 0.972 -18.332 1.00 89.06 88 ILE A O 1
ATOM 701 N N . LYS A 1 89 ? -4.566 -0.660 -16.828 1.00 84.31 89 LYS A N 1
ATOM 702 C CA . LYS A 1 89 ? -5.991 -0.963 -16.625 1.00 84.31 89 LYS A CA 1
ATOM 703 C C . LYS A 1 89 ? -6.781 0.212 -16.037 1.00 84.31 89 LYS A C 1
ATOM 705 O O . LYS A 1 89 ? -7.954 0.355 -16.357 1.00 84.31 89 LYS A O 1
ATOM 710 N N . ASN A 1 90 ? -6.157 1.069 -15.222 1.00 78.94 90 ASN A N 1
ATOM 711 C CA . ASN A 1 90 ? -6.818 2.262 -14.674 1.00 78.94 90 ASN A CA 1
ATOM 712 C C . ASN A 1 90 ? -6.749 3.480 -15.609 1.00 78.94 90 ASN A C 1
ATOM 714 O O . ASN A 1 90 ? -7.663 4.295 -15.594 1.00 78.94 90 ASN A O 1
ATOM 718 N N . ASN A 1 91 ? -5.714 3.621 -16.444 1.00 66.25 91 ASN A N 1
ATOM 719 C CA . ASN A 1 91 ? -5.654 4.702 -17.437 1.00 66.25 91 ASN A CA 1
ATOM 720 C C . ASN A 1 91 ? -6.641 4.480 -18.591 1.00 66.25 91 ASN A C 1
ATOM 722 O O . ASN A 1 91 ? -7.136 5.453 -19.148 1.00 66.25 91 ASN A O 1
ATOM 726 N N . VAL A 1 92 ? -6.960 3.223 -18.922 1.00 54.12 92 VAL A N 1
ATOM 727 C CA . VAL A 1 92 ? -8.019 2.896 -19.894 1.00 54.12 92 VAL A CA 1
ATOM 728 C C . VAL A 1 92 ? -9.394 3.404 -19.427 1.00 54.12 92 VAL A C 1
ATOM 730 O O . VAL A 1 92 ? -10.252 3.651 -20.258 1.00 54.12 92 VAL A O 1
ATOM 733 N N . GLN A 1 93 ? -9.599 3.658 -18.127 1.00 46.84 93 GLN A N 1
ATOM 734 C CA . GLN A 1 93 ? -10.867 4.193 -17.608 1.00 46.84 93 GLN A CA 1
ATOM 735 C C . GLN A 1 93 ? -11.001 5.728 -17.666 1.00 46.84 93 GLN A C 1
ATOM 737 O O . GLN A 1 93 ? -12.069 6.235 -17.343 1.00 46.84 93 GLN A O 1
ATOM 742 N N . ILE A 1 94 ? -9.955 6.488 -18.027 1.00 40.78 94 ILE A N 1
ATOM 743 C CA . ILE A 1 94 ? -9.974 7.971 -17.949 1.00 40.78 94 ILE A CA 1
ATOM 744 C C . ILE A 1 94 ? -10.194 8.640 -19.320 1.00 40.78 94 ILE A C 1
ATOM 746 O O . ILE A 1 94 ? -10.428 9.843 -19.389 1.00 40.78 94 ILE A O 1
ATOM 750 N N . ASN A 1 95 ? -10.223 7.868 -20.406 1.00 35.06 95 ASN A N 1
ATOM 751 C CA . ASN A 1 95 ? -10.579 8.368 -21.730 1.00 35.06 95 ASN A CA 1
ATOM 752 C C . ASN A 1 95 ? -11.849 7.663 -22.209 1.00 35.06 95 ASN A C 1
ATOM 754 O O . ASN A 1 95 ? -11.727 6.731 -22.986 1.00 35.06 95 ASN A O 1
ATOM 758 N N . ASP A 1 96 ? -13.022 8.042 -21.697 1.00 36.00 96 ASP A N 1
ATOM 759 C CA . ASP A 1 96 ? -14.232 8.153 -22.526 1.00 36.00 96 ASP A CA 1
ATOM 760 C C . ASP A 1 96 ? -15.452 8.578 -21.698 1.00 36.00 96 ASP A C 1
ATOM 762 O O . ASP A 1 96 ? -16.093 7.781 -21.016 1.00 36.00 96 ASP A O 1
ATOM 766 N N . ASP A 1 97 ? -15.826 9.850 -21.852 1.00 44.84 97 ASP A N 1
ATOM 767 C CA . ASP A 1 97 ? -17.220 10.299 -21.734 1.00 44.84 97 ASP A CA 1
ATOM 768 C C . ASP A 1 97 ? -17.937 10.119 -23.092 1.00 44.84 97 ASP A C 1
ATOM 770 O O . ASP A 1 97 ? -18.746 10.934 -23.533 1.00 44.84 97 ASP A O 1
ATOM 774 N N . SER A 1 98 ? -17.579 9.074 -23.842 1.00 45.84 98 SER A N 1
ATOM 775 C CA . SER A 1 98 ? -18.176 8.727 -25.130 1.00 45.84 98 SER A CA 1
ATOM 776 C C . SER A 1 98 ? -17.971 7.238 -25.403 1.00 45.84 98 SER A C 1
ATOM 778 O O . SER A 1 98 ? -16.870 6.800 -25.677 1.00 45.84 98 SER A O 1
ATOM 780 N N . THR A 1 99 ? -19.059 6.465 -25.346 1.00 40.16 99 THR A N 1
ATOM 781 C CA . THR A 1 99 ? -19.162 5.071 -25.830 1.00 40.16 99 THR A CA 1
ATOM 782 C C . THR A 1 99 ? -18.200 4.044 -25.210 1.00 40.16 99 THR A C 1
ATOM 784 O O . THR A 1 99 ? -17.086 3.835 -25.663 1.00 40.16 99 THR A O 1
ATOM 787 N N . MET A 1 100 ? -18.706 3.301 -24.219 1.00 40.69 100 MET A N 1
ATOM 788 C CA . MET A 1 100 ? -18.123 2.042 -23.739 1.00 40.69 100 MET A CA 1
ATOM 789 C C . MET A 1 100 ? -17.919 1.036 -24.889 1.00 40.69 100 MET A C 1
ATOM 791 O O . MET A 1 100 ? -18.862 0.343 -25.273 1.00 40.69 100 MET A O 1
ATOM 795 N N . GLU A 1 101 ? -16.689 0.893 -25.382 1.00 40.53 101 GLU A N 1
ATOM 796 C CA . GLU A 1 101 ? -16.248 -0.299 -26.111 1.00 40.53 101 GLU A CA 1
ATOM 797 C C . GLU A 1 101 ? -15.364 -1.153 -25.189 1.00 40.53 101 GLU A C 1
ATOM 799 O O . GLU A 1 101 ? -14.251 -0.784 -24.813 1.00 40.53 101 GLU A O 1
ATOM 804 N N . MET A 1 102 ? -15.890 -2.304 -24.765 1.00 38.06 102 MET A N 1
ATOM 805 C CA . MET A 1 102 ? -15.186 -3.242 -23.895 1.00 38.06 102 MET A CA 1
ATOM 806 C C . MET A 1 102 ? -14.133 -4.003 -24.710 1.00 38.06 102 MET A C 1
ATOM 808 O O . MET A 1 102 ? -14.455 -4.763 -25.624 1.00 38.06 102 MET A O 1
ATOM 812 N N . VAL A 1 103 ? -12.860 -3.790 -24.376 1.00 45.19 103 VAL A N 1
ATOM 813 C CA . VAL A 1 103 ? -11.723 -4.455 -25.019 1.00 45.19 103 VAL A CA 1
ATOM 814 C C . VAL A 1 103 ? -11.260 -5.628 -24.154 1.00 45.19 103 VAL A C 1
ATOM 816 O O . VAL A 1 103 ? -10.714 -5.422 -23.066 1.00 45.19 103 VAL A O 1
ATOM 819 N N . THR A 1 104 ? -11.415 -6.861 -24.635 1.00 40.66 104 THR A N 1
ATOM 820 C CA . THR A 1 104 ? -10.840 -8.053 -23.995 1.00 40.66 104 THR A CA 1
ATOM 821 C C . THR A 1 104 ? -9.491 -8.399 -24.630 1.00 40.66 104 THR A C 1
ATOM 823 O O . THR A 1 104 ? -9.343 -8.532 -25.847 1.00 40.66 104 THR A O 1
ATOM 826 N N . ARG A 1 105 ? -8.452 -8.524 -23.791 1.00 46.97 105 ARG A N 1
ATOM 827 C CA . ARG A 1 105 ? -7.139 -9.042 -24.207 1.00 46.97 105 ARG A CA 1
ATOM 828 C C . ARG A 1 105 ? -7.140 -10.556 -24.051 1.00 46.97 105 ARG A C 1
ATOM 830 O O . ARG A 1 105 ? -7.250 -11.049 -22.931 1.00 46.97 105 ARG A O 1
ATOM 837 N N . ILE A 1 106 ? -6.972 -11.271 -25.158 1.00 47.75 106 ILE A N 1
ATOM 838 C CA . ILE A 1 106 ? -6.824 -12.729 -25.177 1.00 47.75 106 ILE A CA 1
ATOM 839 C C . ILE A 1 106 ? -5.384 -13.041 -25.600 1.00 47.75 106 ILE A C 1
ATOM 841 O O . ILE A 1 106 ? -4.889 -12.508 -26.594 1.00 47.75 106 ILE A O 1
ATOM 845 N N . VAL A 1 107 ? -4.693 -13.872 -24.816 1.00 43.50 107 VAL A N 1
ATOM 846 C CA . VAL A 1 107 ? -3.362 -14.395 -25.156 1.00 43.50 107 VAL A CA 1
ATOM 847 C C . VAL A 1 107 ? -3.548 -15.797 -25.714 1.00 43.50 107 VAL A C 1
ATOM 849 O O . VAL A 1 107 ? -4.012 -16.692 -25.006 1.00 43.50 107 VAL A O 1
ATOM 852 N N . ASN A 1 108 ? -3.199 -15.983 -26.984 1.00 47.12 108 ASN A N 1
ATOM 853 C CA . ASN A 1 108 ? -3.304 -17.285 -27.635 1.00 47.12 108 ASN A CA 1
ATOM 854 C C . ASN A 1 108 ? -2.120 -18.178 -27.212 1.00 47.12 108 ASN A C 1
ATOM 856 O O . ASN A 1 108 ? -1.067 -17.685 -26.805 1.00 47.12 108 ASN A O 1
ATOM 860 N N . GLN A 1 109 ? -2.267 -19.503 -27.324 1.00 43.72 109 GLN A N 1
ATOM 861 C CA . GLN A 1 109 ? -1.294 -20.505 -26.834 1.00 43.72 109 GLN A CA 1
ATOM 862 C C . GLN A 1 109 ? 0.098 -20.439 -27.505 1.00 43.72 109 GLN A C 1
ATOM 864 O O . GLN A 1 109 ? 1.036 -21.104 -27.079 1.00 43.72 109 GLN A O 1
ATOM 869 N N . ASN A 1 110 ? 0.233 -19.611 -28.533 1.00 46.22 110 ASN A N 1
ATOM 870 C CA . ASN A 1 110 ? 1.418 -19.328 -29.331 1.00 46.22 110 ASN A CA 1
ATOM 871 C C . ASN A 1 110 ? 2.128 -18.013 -28.926 1.00 46.22 110 ASN A C 1
ATOM 873 O O . ASN A 1 110 ? 3.121 -17.645 -29.544 1.00 46.22 110 ASN A O 1
ATOM 877 N N . GLY A 1 111 ? 1.671 -17.321 -27.872 1.00 47.50 111 GLY A N 1
ATOM 878 C CA . GLY A 1 111 ? 2.356 -16.154 -27.289 1.00 47.50 111 GLY A CA 1
ATOM 879 C C . GLY A 1 111 ? 2.099 -14.819 -27.999 1.00 47.50 111 GLY A C 1
ATOM 880 O O . GLY A 1 111 ? 2.588 -13.781 -27.550 1.00 47.50 111 GLY A O 1
ATOM 881 N N . GLU A 1 112 ? 1.306 -14.821 -29.068 1.00 44.53 112 GLU A N 1
ATOM 882 C CA . GLU A 1 112 ? 0.880 -13.610 -29.767 1.00 44.53 112 GLU A CA 1
ATOM 883 C C . GLU A 1 112 ? -0.248 -12.912 -28.992 1.00 44.53 112 GLU A C 1
ATOM 885 O O . GLU A 1 112 ? -1.232 -13.533 -28.574 1.00 44.53 112 GLU A O 1
ATOM 890 N N . LYS A 1 113 ? -0.080 -11.604 -28.765 1.00 46.12 113 LYS A N 1
ATOM 891 C CA . LYS A 1 113 ? -1.073 -10.751 -28.103 1.00 46.12 113 LYS A CA 1
ATOM 892 C C . LYS A 1 113 ? -2.045 -10.231 -29.156 1.00 46.12 113 LYS A C 1
ATOM 894 O O . LYS A 1 113 ? -1.632 -9.483 -30.037 1.00 46.12 113 LYS A O 1
ATOM 899 N N . SER A 1 114 ? -3.325 -10.559 -29.023 1.00 51.00 114 SER A N 1
ATOM 900 C CA . SER A 1 114 ? -4.374 -10.026 -29.894 1.00 51.00 114 SER A CA 1
ATOM 901 C C . SER A 1 114 ? -5.397 -9.246 -29.075 1.00 51.00 114 SER A C 1
ATOM 903 O O . SER A 1 114 ? -5.741 -9.620 -27.950 1.00 51.00 114 SER A O 1
ATOM 905 N N . ILE A 1 115 ? -5.862 -8.132 -29.639 1.00 50.25 115 ILE A N 1
ATOM 906 C CA . ILE A 1 115 ? -6.887 -7.282 -29.040 1.00 50.25 115 ILE A CA 1
ATOM 907 C C . ILE A 1 115 ? -8.183 -7.474 -29.827 1.00 50.25 115 ILE A C 1
ATOM 909 O O . ILE A 1 115 ? -8.189 -7.321 -31.050 1.00 50.25 115 ILE A O 1
ATOM 913 N N . TYR A 1 116 ? -9.266 -7.797 -29.119 1.00 49.06 116 TYR A N 1
ATOM 914 C CA . TYR A 1 116 ? -10.601 -7.931 -29.693 1.00 49.06 116 TYR A CA 1
ATOM 915 C C . TYR A 1 116 ? -11.539 -6.888 -29.084 1.00 49.06 116 TYR A C 1
ATOM 917 O O . TYR A 1 116 ? -11.495 -6.621 -27.881 1.00 49.06 116 TYR A O 1
ATOM 925 N N . LEU A 1 117 ? -12.393 -6.315 -29.931 1.00 48.00 117 LEU A N 1
ATOM 926 C CA . LEU A 1 117 ? -13.566 -5.556 -29.510 1.00 48.00 117 LEU A CA 1
ATOM 927 C C . LEU A 1 117 ? -14.722 -6.553 -29.424 1.00 48.00 117 LEU A C 1
ATOM 929 O O . LEU A 1 117 ? -15.040 -7.191 -30.433 1.00 48.00 117 LEU A O 1
ATOM 933 N N . GLU A 1 118 ? -15.338 -6.722 -28.251 1.00 45.19 118 GLU A N 1
ATOM 934 C CA . GLU A 1 118 ? -16.534 -7.565 -28.126 1.00 45.19 118 GLU A CA 1
ATOM 935 C C . GLU A 1 118 ? -17.699 -6.882 -28.845 1.00 45.19 118 GLU A C 1
ATOM 937 O O . GLU A 1 118 ? -18.397 -6.072 -28.252 1.00 45.19 118 GLU A O 1
ATOM 942 N N . ASN A 1 119 ? -17.781 -7.140 -30.158 1.00 47.94 119 ASN A N 1
ATOM 943 C CA . ASN A 1 119 ? -18.874 -6.943 -31.126 1.00 47.94 119 ASN A CA 1
ATOM 944 C C . ASN A 1 119 ? -18.373 -7.074 -32.587 1.00 47.94 119 ASN A C 1
ATOM 946 O O . ASN A 1 119 ? -19.187 -7.074 -33.507 1.00 47.94 119 ASN A O 1
ATOM 950 N N . ASN A 1 120 ? -17.061 -7.240 -32.821 1.00 47.28 120 ASN A N 1
ATOM 951 C CA . ASN A 1 120 ? -16.486 -7.517 -34.143 1.00 47.28 120 ASN A CA 1
ATOM 952 C C . ASN A 1 120 ? -15.756 -8.868 -34.161 1.00 47.28 120 ASN A C 1
ATOM 954 O O . ASN A 1 120 ? -14.860 -9.119 -33.360 1.00 47.28 120 ASN A O 1
ATOM 958 N N . SER A 1 121 ? -16.095 -9.737 -35.118 1.00 48.12 121 SER A N 1
ATOM 959 C CA . SER A 1 121 ? -15.523 -11.089 -35.261 1.00 48.12 121 SER A CA 1
ATOM 960 C C . SER A 1 121 ? -14.079 -11.133 -35.796 1.00 48.12 121 SER A C 1
ATOM 962 O O . SER A 1 121 ? -13.637 -12.193 -36.235 1.00 48.12 121 SER A O 1
ATOM 964 N N . ALA A 1 122 ? -13.336 -10.019 -35.796 1.00 49.75 122 ALA A N 1
ATOM 965 C CA . ALA A 1 122 ? -11.980 -9.952 -36.345 1.00 49.75 122 ALA A CA 1
ATOM 966 C C . ALA A 1 122 ? -10.980 -9.321 -35.349 1.00 49.75 122 ALA A C 1
ATOM 96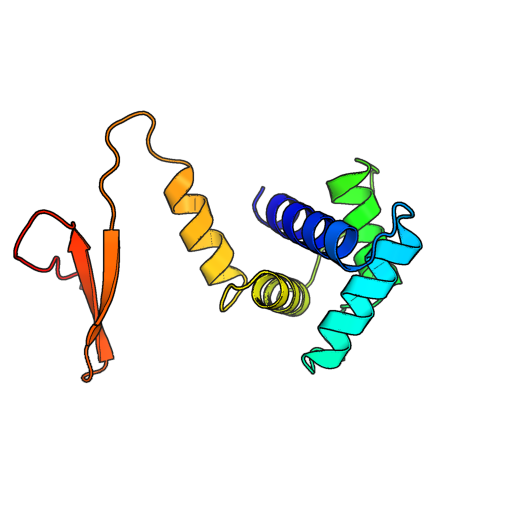8 O O . ALA A 1 122 ? -11.275 -8.261 -34.794 1.00 49.75 122 ALA A O 1
ATOM 969 N N . PRO A 1 123 ? -9.800 -9.941 -35.126 1.00 47.41 123 PRO A N 1
ATOM 970 C CA . PRO A 1 123 ? -8.746 -9.383 -34.279 1.00 47.41 123 PRO A CA 1
ATOM 971 C C . PRO A 1 123 ? -8.122 -8.128 -34.883 1.00 47.41 123 PRO A C 1
ATOM 973 O O . PRO A 1 123 ? -7.886 -8.055 -36.090 1.00 47.41 123 PRO A O 1
ATOM 976 N N . ILE A 1 124 ? -7.747 -7.185 -34.018 1.00 50.72 124 ILE A N 1
ATOM 977 C CA . ILE A 1 124 ? -6.883 -6.064 -34.385 1.00 50.72 124 ILE A CA 1
ATOM 978 C C . ILE A 1 124 ? -5.435 -6.498 -34.141 1.00 50.72 124 ILE A C 1
ATOM 980 O O . ILE A 1 124 ? -5.028 -6.726 -32.999 1.00 50.72 124 ILE A O 1
ATOM 984 N N . ASN A 1 125 ? -4.656 -6.622 -35.217 1.00 46.50 125 ASN A N 1
ATOM 985 C CA . ASN A 1 125 ? -3.219 -6.864 -35.125 1.00 46.50 125 ASN A CA 1
ATOM 986 C C . ASN A 1 125 ? -2.485 -5.540 -34.910 1.00 46.50 125 ASN A C 1
ATOM 988 O O . ASN A 1 125 ? -2.647 -4.596 -35.680 1.00 46.50 125 ASN A O 1
ATOM 992 N N . ILE A 1 126 ? -1.653 -5.498 -33.876 1.00 47.34 126 ILE A N 1
ATOM 993 C CA . ILE A 1 126 ? -0.747 -4.389 -33.576 1.00 47.34 126 ILE A CA 1
ATOM 994 C C . ILE A 1 126 ? 0.684 -4.905 -33.741 1.00 47.34 126 ILE A C 1
ATOM 996 O O . ILE A 1 126 ? 1.081 -5.830 -33.033 1.00 47.34 126 ILE A O 1
ATOM 1000 N N . SER A 1 127 ? 1.400 -4.349 -34.726 1.00 42.91 127 SER A N 1
ATOM 1001 C CA . SER A 1 127 ? 2.826 -4.597 -35.000 1.00 42.91 127 SER A CA 1
ATOM 1002 C C . SER A 1 127 ? 3.746 -3.958 -33.971 1.00 42.91 127 SER A C 1
ATOM 1004 O O . SER A 1 127 ? 3.399 -2.866 -33.467 1.00 42.91 127 SER A O 1
#

Foldseek 3Di:
DLLLVLLVLLLVVLCVVQVDPDLLSSLVSSLVVLVVVVLPPQQSDSVLSSLSCCVNPVVDPRPHDRDQSVQQSSCVSSPANGNVRSCVVVVVVPPDPDDDFDWDWDQDPVRAIWIDGVPDPDTDDDD